Protein AF-A0AB34GEW7-F1 (afdb_monomer)

Nearest PDB structures (foldseek):
  8e0b-assembly1_A  TM=9.156E-01  e=3.972E-14  Homo sapiens
  2fa9-assembly1_A  TM=9.201E-01  e=9.691E-14  Cricetulus griseus
  1f6b-assembly1_B  TM=9.203E-01  e=1.275E-13  Cricetulus griseus
  8dzm-assembly1_A  TM=9.161E-01  e=3.822E-13  Homo sapiens
  2gao-assembly1_A  TM=9.117E-01  e=4.385E-13  Homo sapiens

Radius of gyration: 15.32 Å; Cα contacts (8 Å, |Δi|>4): 107; chains: 1; bounding box: 34×35×39 Å

Secondary structure (DSSP, 8-state):
--------------------TTSSSS-TTTTT--EEEEEE-TTSTTPPPHHHHHHHTT-TTT---SS---TTT-SS--EEEEEEBTTTTBSHHHHHHHHTTS--

Organism: Eschrichtius robustus (NCBI:txid9764)

Solvent-accessible surface area (backbone atoms only — not comparable to full-atom values): 6966 Å² total; per-residue (Å²): 143,83,85,81,80,79,78,76,82,90,76,91,73,92,87,79,86,88,77,74,75,72,63,72,80,69,36,80,89,51,62,70,56,71,44,77,42,71,48,64,47,61,83,40,94,87,45,78,52,69,67,57,52,31,59,78,68,64,40,74,91,56,50,66,59,87,63,97,70,55,75,88,76,44,96,60,52,46,27,40,80,29,60,16,17,76,92,77,74,37,46,53,68,59,44,51,56,50,52,51,78,77,57,132

Sequence (104 aa):
MQETRVRSLVREDSTCRGATKPSLMTDETVANVPILILGNKIDRPEAISEERLREMFGLYGQTTGKGSVSLKELNARPLEVFMCSVLKRQGYGEGFRWMAQYID

InterPro domains:
  IPR006687 Small GTPase superfamily, SAR1-type [PTHR456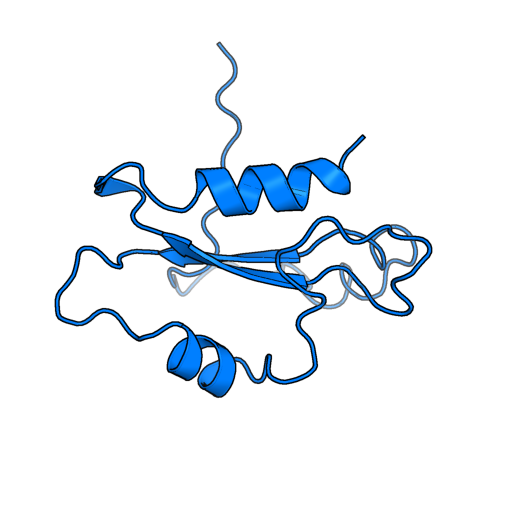84] (23-104)
  IPR006689 Small GTPase superfamily, ARF/SAR type [PF00025] (23-103)
  IPR006689 Small GTPase superfamily, ARF/SAR type [PR00328] (33-54)
  IPR006689 Small GTPase superfamily, ARF/SAR type [PR00328] (77-101)
  IPR027417 P-loop containing nucleoside triphosphate hydrolase [G3DSA:3.40.50.300] (16-104)
  IPR027417 P-loop containing nucleoside triphosphate hydrolase [SSF52540] (23-103)

Foldseek 3Di:
DDDPDPPDPDDDDPDDDDDDPVPQCPDPVCQQQAAEAEQEDPVDPPRDDPVVVCVVVVCVVVAPDLDLDDPVNDPHHHYDYWYAYVPVVPTVVSSVVSNVSVPD

Mean predicted aligned error: 12.54 Å

Structure (mmCIF, N/CA/C/O backbone):
data_AF-A0AB34GEW7-F1
#
_entry.id   AF-A0AB34GEW7-F1
#
loop_
_atom_site.group_PDB
_atom_site.id
_atom_site.type_symbol
_atom_site.label_atom_id
_atom_site.label_alt_id
_atom_site.label_comp_id
_atom_site.label_asym_id
_atom_site.label_entity_id
_atom_site.label_seq_id
_atom_site.pdbx_PDB_ins_code
_atom_site.Cartn_x
_atom_site.Cartn_y
_atom_site.Cartn_z
_atom_site.occupancy
_atom_site.B_iso_or_equiv
_atom_site.auth_seq_id
_atom_site.auth_comp_id
_atom_site.auth_asym_id
_atom_site.auth_atom_id
_atom_site.pdbx_PDB_model_num
ATOM 1 N N . MET A 1 1 ? -19.847 -18.472 -2.823 1.00 37.12 1 MET A N 1
ATOM 2 C CA . MET A 1 1 ? -18.829 -19.454 -2.403 1.00 37.12 1 MET A CA 1
ATOM 3 C C . MET A 1 1 ? -17.632 -19.301 -3.324 1.00 37.12 1 MET A C 1
ATOM 5 O O . MET A 1 1 ? -17.708 -19.793 -4.431 1.00 37.12 1 MET A O 1
ATOM 9 N N . GLN A 1 2 ? -16.619 -18.530 -2.927 1.00 29.58 2 GLN A N 1
ATOM 10 C CA . GLN A 1 2 ? -15.196 -18.800 -3.173 1.00 29.58 2 GLN A CA 1
ATOM 11 C C . GLN A 1 2 ? -14.410 -17.770 -2.354 1.00 29.58 2 GLN A C 1
ATOM 13 O O . GLN A 1 2 ? -14.490 -16.566 -2.580 1.00 29.58 2 GLN A O 1
ATOM 18 N N . GLU A 1 3 ? -13.754 -18.271 -1.317 1.00 34.84 3 GLU A N 1
ATOM 19 C CA . GLU A 1 3 ? -13.039 -17.520 -0.295 1.00 34.84 3 GLU A CA 1
ATOM 20 C C . GLU A 1 3 ? -11.562 -17.485 -0.713 1.00 34.84 3 GLU A C 1
ATOM 22 O O . GLU A 1 3 ? -10.808 -18.433 -0.491 1.00 34.84 3 GLU A O 1
ATOM 27 N N . THR A 1 4 ? -11.151 -16.426 -1.413 1.00 31.61 4 THR A N 1
ATOM 28 C CA . THR A 1 4 ? -9.763 -16.268 -1.865 1.00 31.61 4 THR A CA 1
ATOM 29 C C . THR A 1 4 ? -8.886 -15.937 -0.659 1.00 31.61 4 THR A C 1
ATOM 31 O O . THR A 1 4 ? -8.878 -14.810 -0.166 1.00 31.61 4 THR A O 1
ATOM 34 N N . ARG A 1 5 ? -8.167 -16.951 -0.158 1.00 32.03 5 ARG A N 1
ATOM 35 C CA . ARG A 1 5 ? -7.179 -16.853 0.928 1.00 32.03 5 ARG A CA 1
ATOM 36 C C . ARG A 1 5 ? -6.162 -15.747 0.643 1.00 32.03 5 ARG A C 1
ATOM 38 O O . ARG A 1 5 ? -5.169 -15.961 -0.050 1.00 32.03 5 ARG A O 1
ATOM 45 N N . VAL A 1 6 ? -6.357 -14.599 1.278 1.00 34.94 6 VAL A N 1
ATOM 46 C CA . VAL A 1 6 ? -5.314 -13.594 1.480 1.00 34.94 6 VAL A CA 1
ATOM 47 C C . VAL A 1 6 ? -4.322 -14.196 2.476 1.00 34.94 6 VAL A C 1
ATOM 49 O O . VAL A 1 6 ? -4.537 -14.165 3.686 1.00 34.94 6 VAL A O 1
ATOM 52 N N . ARG A 1 7 ? -3.263 -14.843 1.972 1.00 36.31 7 ARG A N 1
ATOM 53 C CA . ARG A 1 7 ? -2.154 -15.324 2.804 1.00 36.31 7 ARG A CA 1
ATOM 54 C C . ARG A 1 7 ? -1.436 -14.106 3.383 1.00 36.31 7 ARG A C 1
ATOM 56 O O . ARG A 1 7 ? -0.587 -13.501 2.741 1.00 36.31 7 ARG A O 1
ATOM 63 N N . SER A 1 8 ? -1.808 -13.763 4.610 1.00 33.16 8 SER A N 1
ATOM 64 C CA . SER A 1 8 ? -1.070 -12.892 5.515 1.00 33.16 8 SER A CA 1
ATOM 65 C C . SER A 1 8 ? 0.351 -13.427 5.680 1.00 33.16 8 SER A C 1
ATOM 67 O O . SER A 1 8 ? 0.577 -14.401 6.400 1.00 33.16 8 SER A O 1
ATOM 69 N N . LEU A 1 9 ? 1.302 -12.816 4.978 1.00 40.31 9 LEU A N 1
ATOM 70 C CA . LEU A 1 9 ? 2.716 -13.005 5.249 1.00 40.31 9 LEU A CA 1
ATOM 71 C C . LEU A 1 9 ? 3.035 -12.279 6.562 1.00 40.31 9 LEU A C 1
ATOM 73 O O . LEU A 1 9 ? 2.588 -11.154 6.774 1.00 40.31 9 LEU A O 1
ATOM 77 N N . VAL A 1 10 ? 3.826 -12.934 7.408 1.00 39.62 10 VAL A N 1
ATOM 78 C CA . VAL A 1 10 ? 4.295 -12.501 8.735 1.00 39.62 10 VAL A CA 1
ATOM 79 C C . VAL A 1 10 ? 3.357 -12.851 9.899 1.00 39.62 10 VAL A C 1
ATOM 81 O O . VAL A 1 10 ? 2.754 -11.992 10.538 1.00 39.62 10 VAL A O 1
ATOM 84 N N . ARG A 1 11 ? 3.308 -14.147 10.228 1.00 30.25 11 ARG A N 1
ATOM 85 C CA . ARG A 1 11 ? 3.429 -14.634 11.613 1.00 30.25 11 ARG A CA 1
ATOM 86 C C . ARG A 1 11 ? 4.202 -15.955 11.605 1.00 30.25 11 ARG A C 1
ATOM 88 O O . ARG A 1 11 ? 3.914 -16.831 10.797 1.00 30.25 11 ARG A O 1
ATOM 95 N N . GLU A 1 12 ? 5.235 -15.993 12.434 1.00 47.56 12 GLU A N 1
ATOM 96 C CA . GLU A 1 12 ? 6.199 -17.074 12.627 1.00 47.56 12 GLU A CA 1
ATOM 97 C C . GLU A 1 12 ? 5.532 -18.364 13.110 1.00 47.56 12 GLU A C 1
ATOM 99 O O . GLU A 1 12 ? 4.722 -18.320 14.028 1.00 47.56 12 GLU A O 1
ATOM 104 N N . ASP A 1 13 ? 5.932 -19.498 12.534 1.00 31.58 13 ASP A N 1
ATOM 105 C CA . ASP A 1 13 ? 5.978 -20.767 13.254 1.00 31.58 13 ASP A CA 1
ATOM 106 C C . ASP A 1 13 ? 7.160 -21.593 12.732 1.00 31.58 13 ASP A C 1
ATOM 108 O O . ASP A 1 13 ? 7.257 -21.978 11.563 1.00 31.58 13 ASP A O 1
ATOM 112 N N . SER A 1 14 ? 8.106 -21.805 13.636 1.00 44.78 14 SER A N 1
ATOM 113 C CA . SER A 1 14 ? 9.135 -22.833 13.602 1.00 44.78 14 SER A CA 1
ATOM 114 C C . SER A 1 14 ? 8.529 -24.199 13.267 1.00 44.78 14 SER A C 1
ATOM 116 O O . SER A 1 14 ? 7.599 -24.640 13.935 1.00 44.78 14 SER A O 1
ATOM 118 N N . THR A 1 15 ? 9.139 -24.904 12.307 1.00 46.06 15 THR A N 1
ATOM 119 C CA . THR A 1 15 ? 8.799 -26.258 11.808 1.00 46.06 15 THR A CA 1
ATOM 120 C C . THR A 1 15 ? 7.920 -26.270 10.559 1.00 46.06 15 THR A C 1
ATOM 122 O O . THR A 1 15 ? 6.722 -26.481 10.644 1.00 46.06 15 THR A O 1
ATOM 125 N N . CYS A 1 16 ? 8.534 -26.164 9.376 1.00 37.38 16 CYS A N 1
ATOM 126 C CA . CYS A 1 16 ? 8.167 -26.970 8.203 1.00 37.38 16 CYS A CA 1
ATOM 127 C C . CYS A 1 16 ? 9.309 -26.943 7.178 1.00 37.38 16 CYS A C 1
ATOM 129 O O . CYS A 1 16 ? 9.779 -25.892 6.749 1.00 37.38 16 CYS A O 1
ATOM 131 N N . ARG A 1 17 ? 9.776 -28.142 6.827 1.00 44.44 17 ARG A N 1
ATOM 132 C CA . ARG A 1 17 ? 10.847 -28.432 5.873 1.00 44.44 17 ARG A CA 1
ATOM 133 C C . ARG A 1 17 ? 10.500 -27.939 4.464 1.00 44.44 17 ARG A C 1
ATOM 135 O O . ARG A 1 17 ? 9.381 -28.121 4.005 1.00 44.44 17 ARG A O 1
ATOM 142 N N . GLY A 1 18 ? 11.522 -27.471 3.748 1.00 43.22 18 GLY A N 1
ATOM 143 C CA . GLY A 1 18 ? 11.674 -27.783 2.324 1.00 43.22 18 GLY A CA 1
ATOM 144 C C . GLY A 1 18 ? 10.823 -27.012 1.313 1.00 43.22 18 GLY A C 1
ATOM 145 O O . GLY A 1 18 ? 10.415 -27.610 0.326 1.00 43.22 18 GLY A O 1
ATOM 146 N N . ALA A 1 19 ? 10.608 -25.707 1.487 1.00 44.38 19 ALA A N 1
ATOM 147 C CA . ALA A 1 19 ? 10.213 -24.848 0.369 1.00 44.38 19 ALA A CA 1
ATOM 148 C C . ALA A 1 19 ? 11.363 -23.892 0.037 1.00 44.38 19 ALA A C 1
ATOM 150 O O . ALA A 1 19 ? 11.642 -22.927 0.749 1.00 44.38 19 ALA A O 1
ATOM 151 N N . THR A 1 20 ? 12.074 -24.220 -1.034 1.00 41.66 20 THR A N 1
ATOM 152 C CA . THR A 1 20 ? 13.172 -23.466 -1.630 1.00 41.66 20 THR A CA 1
ATOM 153 C C . THR A 1 20 ? 12.721 -22.047 -2.001 1.00 41.66 20 THR A C 1
ATOM 155 O O . THR A 1 20 ? 12.237 -21.775 -3.097 1.00 41.66 20 THR A O 1
ATOM 158 N N . LYS A 1 21 ? 13.003 -21.099 -1.099 1.00 47.09 21 LYS A N 1
ATOM 159 C CA . LYS A 1 21 ? 12.872 -19.652 -1.313 1.00 47.09 21 LYS A CA 1
ATOM 160 C C . LYS A 1 21 ? 13.683 -19.070 -2.501 1.00 47.09 21 LYS A C 1
ATOM 162 O O . LYS A 1 21 ? 13.292 -17.987 -2.929 1.00 47.09 21 LYS A O 1
ATOM 167 N N . PRO A 1 22 ? 14.724 -19.701 -3.107 1.00 47.50 22 PRO A N 1
ATOM 168 C CA . PRO A 1 22 ? 15.396 -19.065 -4.245 1.00 47.50 22 PRO A CA 1
ATOM 169 C C . PRO A 1 22 ? 14.672 -19.226 -5.591 1.00 47.50 22 PRO A C 1
ATOM 171 O O . PRO A 1 22 ? 15.062 -18.550 -6.534 1.00 47.50 22 PRO A O 1
ATOM 174 N N . SER A 1 23 ? 13.631 -20.066 -5.710 1.00 45.88 23 SER A N 1
ATOM 175 C CA . SER A 1 23 ? 13.046 -20.388 -7.028 1.00 45.88 23 SER A CA 1
ATOM 176 C C . SER A 1 23 ? 11.978 -19.405 -7.520 1.00 45.88 23 SER A C 1
ATOM 178 O O . SER A 1 23 ? 11.691 -19.384 -8.705 1.00 45.88 23 SER A O 1
ATOM 180 N N . LEU A 1 24 ? 11.385 -18.588 -6.641 1.00 47.75 24 LEU A N 1
ATOM 181 C CA . LEU A 1 24 ? 10.327 -17.631 -7.021 1.00 47.75 24 LEU A CA 1
ATOM 182 C C . LEU A 1 24 ? 10.859 -16.230 -7.353 1.00 47.75 24 LEU A C 1
ATOM 184 O O . LEU A 1 24 ? 10.121 -15.395 -7.861 1.00 47.75 24 LEU A O 1
ATOM 188 N N . MET A 1 25 ? 12.124 -15.955 -7.023 1.00 49.97 25 MET A N 1
ATOM 189 C CA . MET A 1 25 ? 12.792 -14.691 -7.359 1.00 49.97 25 MET A CA 1
ATOM 190 C C . MET A 1 25 ? 13.698 -14.800 -8.591 1.00 49.97 25 MET A C 1
ATOM 192 O O . MET A 1 25 ? 14.174 -13.780 -9.072 1.00 49.97 25 MET A O 1
ATOM 196 N N . THR A 1 26 ? 13.934 -16.015 -9.089 1.00 48.22 26 THR A N 1
ATOM 197 C CA . THR A 1 26 ? 14.736 -16.305 -10.293 1.00 48.22 26 THR A CA 1
ATOM 198 C C . THR A 1 26 ? 13.885 -16.619 -11.518 1.00 48.22 26 THR A C 1
ATOM 200 O O . THR A 1 26 ? 14.424 -16.807 -12.603 1.00 48.22 26 THR A O 1
ATOM 203 N N . ASP A 1 27 ? 12.567 -16.677 -11.358 1.00 44.34 27 ASP A N 1
ATOM 204 C CA . ASP A 1 27 ? 11.654 -17.022 -12.435 1.00 44.34 27 ASP A CA 1
ATOM 205 C C . ASP A 1 27 ? 11.274 -15.740 -13.199 1.00 44.34 27 ASP A C 1
ATOM 207 O O . ASP A 1 27 ? 10.601 -14.843 -12.681 1.00 44.34 27 ASP A O 1
ATOM 211 N N . GLU A 1 28 ? 11.785 -15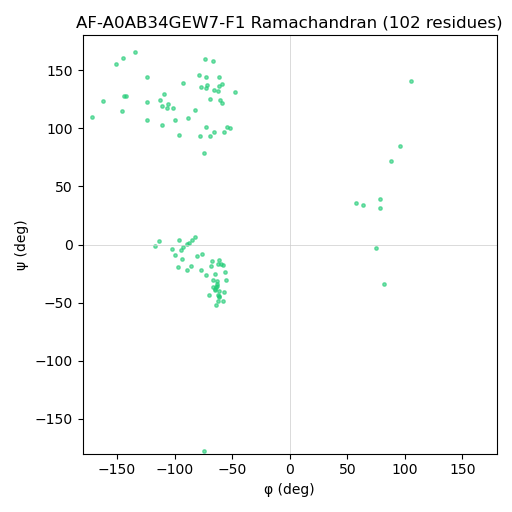.622 -14.426 1.00 49.69 28 GLU A N 1
ATOM 212 C CA . GLU A 1 28 ? 11.673 -14.445 -15.303 1.00 49.69 28 GLU A CA 1
ATOM 213 C C . GLU A 1 28 ? 10.209 -14.085 -15.623 1.00 49.69 28 GLU A C 1
ATOM 215 O O . GLU A 1 28 ? 9.899 -12.954 -15.995 1.00 49.69 28 GLU A O 1
ATOM 220 N N . THR A 1 29 ? 9.286 -15.024 -15.397 1.00 50.50 29 THR A N 1
ATOM 221 C CA . THR A 1 29 ? 7.840 -14.849 -15.581 1.00 50.50 29 THR A CA 1
ATOM 222 C C . THR A 1 29 ? 7.159 -14.057 -14.457 1.00 50.50 29 THR A C 1
ATOM 224 O O . THR A 1 29 ? 6.107 -13.460 -14.683 1.00 50.50 29 THR A O 1
ATOM 227 N N . VAL A 1 30 ? 7.754 -13.991 -13.258 1.00 52.09 30 VAL A N 1
ATOM 228 C CA . VAL A 1 30 ? 7.193 -13.294 -12.078 1.00 52.09 30 VAL A CA 1
ATOM 229 C C . VAL A 1 30 ? 8.000 -12.071 -11.638 1.00 52.09 30 VAL A C 1
ATOM 231 O O . VAL A 1 30 ? 7.638 -11.404 -10.662 1.00 52.09 30 VAL A O 1
ATOM 234 N N . ALA A 1 31 ? 9.057 -11.725 -12.377 1.00 54.62 31 ALA A N 1
ATOM 235 C CA . ALA A 1 31 ? 9.879 -10.540 -12.129 1.00 54.62 31 ALA A CA 1
ATOM 236 C C . ALA A 1 31 ? 9.053 -9.235 -12.098 1.00 54.62 31 ALA A C 1
ATOM 238 O O . ALA A 1 31 ? 9.351 -8.336 -11.311 1.00 54.62 31 ALA A O 1
ATOM 239 N N . ASN A 1 32 ? 7.955 -9.179 -12.863 1.00 63.47 32 ASN A N 1
ATOM 240 C CA . ASN A 1 32 ? 7.081 -8.007 -12.983 1.00 63.47 32 ASN A CA 1
ATOM 241 C C . ASN A 1 32 ? 5.847 -8.027 -12.060 1.00 63.47 32 ASN A C 1
ATOM 243 O O . ASN A 1 32 ? 5.009 -7.134 -12.147 1.00 63.47 32 ASN A O 1
ATOM 247 N N . VAL A 1 33 ? 5.697 -9.023 -11.178 1.00 79.19 33 VAL A N 1
ATOM 248 C CA . VAL A 1 33 ? 4.487 -9.146 -10.343 1.00 79.19 33 VAL A CA 1
ATOM 249 C C . VAL A 1 33 ? 4.436 -8.018 -9.306 1.00 79.19 33 VAL A C 1
ATOM 251 O O . VAL A 1 33 ? 5.367 -7.916 -8.511 1.00 79.19 33 VAL A O 1
ATOM 254 N N . PRO A 1 34 ? 3.369 -7.212 -9.207 1.00 84.75 34 PRO A N 1
ATOM 255 C CA . PRO A 1 34 ? 3.282 -6.135 -8.217 1.00 84.75 34 PRO A CA 1
ATOM 256 C C . PRO A 1 34 ? 3.407 -6.666 -6.775 1.00 84.75 34 PRO A C 1
ATOM 258 O O . PRO A 1 34 ? 2.822 -7.691 -6.421 1.00 84.75 34 PRO A O 1
ATOM 261 N N . ILE A 1 35 ? 4.163 -5.968 -5.923 1.00 86.38 35 ILE A N 1
ATOM 262 C CA . ILE A 1 35 ? 4.276 -6.250 -4.485 1.00 86.38 35 ILE A CA 1
ATOM 263 C C . ILE A 1 35 ? 3.510 -5.182 -3.708 1.00 86.38 35 ILE A C 1
ATOM 265 O O . ILE A 1 35 ? 3.869 -4.009 -3.704 1.00 86.38 35 ILE A O 1
ATOM 269 N N . LEU A 1 36 ? 2.487 -5.615 -2.979 1.00 88.62 36 LEU A N 1
ATOM 270 C CA . LEU A 1 36 ? 1.772 -4.786 -2.015 1.00 88.62 36 LEU A CA 1
ATOM 271 C C . LEU A 1 36 ? 2.171 -5.200 -0.599 1.00 88.62 36 LEU A C 1
ATOM 273 O O . LEU A 1 36 ? 1.952 -6.344 -0.197 1.00 88.62 36 LEU A O 1
ATOM 277 N N . ILE A 1 37 ? 2.712 -4.262 0.174 1.00 89.56 37 ILE A N 1
ATOM 278 C CA . ILE A 1 37 ? 3.046 -4.462 1.585 1.00 89.56 37 ILE A CA 1
ATOM 279 C C . ILE A 1 37 ? 1.960 -3.808 2.435 1.00 89.56 37 ILE A C 1
ATOM 281 O O . ILE A 1 37 ? 1.766 -2.596 2.391 1.00 89.56 37 ILE A O 1
ATOM 285 N N . LEU A 1 38 ? 1.259 -4.615 3.231 1.00 89.50 38 LEU A N 1
ATOM 286 C CA . LEU A 1 38 ? 0.224 -4.138 4.144 1.00 89.50 38 LEU A CA 1
ATOM 287 C C . LEU A 1 38 ? 0.763 -4.036 5.574 1.00 89.50 38 LEU A C 1
ATOM 289 O O . LEU A 1 38 ? 0.935 -5.045 6.261 1.00 89.50 38 LEU A O 1
ATOM 293 N N . GLY A 1 39 ? 0.984 -2.808 6.040 1.00 89.44 39 GLY A N 1
ATOM 294 C CA . GLY A 1 39 ? 1.303 -2.505 7.433 1.00 89.44 39 GLY A CA 1
ATOM 295 C C . GLY A 1 39 ? 0.057 -2.627 8.305 1.00 89.44 39 GLY A C 1
ATOM 296 O O . GLY A 1 39 ? -0.606 -1.636 8.602 1.00 89.44 39 GLY A O 1
ATOM 297 N N . ASN A 1 40 ? -0.313 -3.860 8.649 1.00 87.25 40 ASN A N 1
ATOM 298 C CA . ASN A 1 40 ? -1.535 -4.148 9.394 1.00 87.25 40 ASN A CA 1
ATOM 299 C C . ASN A 1 40 ? -1.430 -3.751 10.881 1.00 87.25 40 ASN A C 1
ATOM 301 O O . ASN A 1 40 ? 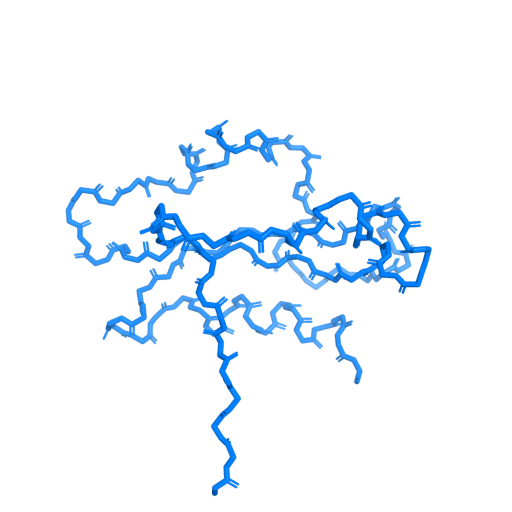-0.342 -3.740 11.451 1.00 87.25 40 ASN A O 1
ATOM 305 N N . LYS A 1 41 ? -2.590 -3.588 11.531 1.00 85.25 41 LYS A N 1
ATOM 306 C CA . LYS A 1 41 ? -2.783 -3.325 12.970 1.00 85.25 41 LYS A CA 1
ATOM 307 C C . LYS A 1 41 ? -2.529 -1.883 13.418 1.00 85.25 41 LYS A C 1
ATOM 309 O O . LYS A 1 41 ? -2.169 -1.671 14.571 1.00 85.25 41 LYS A O 1
ATOM 314 N N . ILE A 1 42 ? -2.784 -0.894 12.558 1.00 86.94 42 ILE A N 1
ATOM 315 C CA . ILE A 1 42 ? -2.736 0.531 12.956 1.00 86.94 42 ILE A CA 1
ATOM 316 C C . ILE A 1 42 ? -3.745 0.915 14.047 1.00 86.94 42 ILE A C 1
ATOM 318 O O . ILE A 1 42 ? -3.660 1.992 14.618 1.00 86.94 42 ILE A O 1
ATOM 322 N N . ASP A 1 43 ? -4.721 0.050 14.328 1.00 81.25 43 ASP A N 1
ATOM 323 C CA . ASP A 1 43 ? -5.663 0.219 15.436 1.00 81.25 43 ASP A CA 1
ATOM 324 C C . ASP A 1 43 ? -5.007 0.095 16.816 1.00 81.25 43 ASP A C 1
ATOM 326 O O . ASP A 1 43 ? -5.626 0.451 17.818 1.00 81.25 43 ASP A O 1
ATOM 330 N N . ARG A 1 44 ? -3.775 -0.416 16.879 1.00 84.56 44 ARG A N 1
ATOM 331 C CA . ARG A 1 44 ? -3.057 -0.609 18.130 1.00 84.56 44 ARG A CA 1
ATOM 332 C C . ARG A 1 44 ? -2.180 0.594 18.473 1.00 84.56 44 ARG A C 1
ATOM 334 O O . ARG A 1 44 ? -1.498 1.104 17.588 1.00 84.56 44 ARG A O 1
ATOM 341 N N . PRO A 1 45 ? -2.126 1.012 19.748 1.00 81.50 45 PRO A N 1
ATOM 342 C CA . PRO A 1 45 ? -1.267 2.117 20.165 1.00 81.50 45 PRO A CA 1
ATOM 343 C C . PRO A 1 45 ? 0.226 1.801 19.991 1.00 81.50 45 PRO A C 1
ATOM 345 O O . PRO A 1 45 ? 1.015 2.716 19.792 1.00 81.50 45 PRO A O 1
ATOM 348 N N . GLU A 1 46 ? 0.621 0.523 20.012 1.00 86.94 46 GLU A N 1
ATOM 349 C CA . GLU A 1 46 ? 1.992 0.083 19.725 1.00 86.94 46 GLU A CA 1
ATOM 350 C C . GLU A 1 46 ? 2.324 -0.042 18.224 1.00 86.94 46 GLU A C 1
ATOM 352 O O . GLU A 1 46 ? 3.379 -0.572 17.865 1.00 86.94 46 GLU A O 1
ATOM 357 N N . ALA A 1 47 ? 1.424 0.377 17.328 1.00 84.12 47 ALA A N 1
ATOM 358 C CA . ALA A 1 47 ? 1.649 0.270 15.894 1.00 84.12 47 ALA A CA 1
ATOM 359 C C . ALA A 1 47 ? 2.810 1.162 15.438 1.00 84.12 47 ALA A C 1
ATOM 361 O O . ALA A 1 47 ? 2.887 2.347 15.762 1.00 84.12 47 ALA A O 1
ATOM 362 N N . ILE A 1 48 ? 3.701 0.587 14.631 1.00 87.62 48 ILE A N 1
ATOM 363 C CA . ILE A 1 48 ? 4.791 1.333 14.005 1.00 87.62 48 ILE A CA 1
ATOM 364 C C . ILE A 1 48 ? 4.253 2.237 12.895 1.00 87.62 48 ILE A C 1
ATOM 366 O O . ILE A 1 48 ? 3.326 1.871 12.168 1.00 87.62 48 ILE A O 1
ATOM 370 N N . SER A 1 49 ? 4.855 3.417 12.753 1.00 87.75 49 SER A N 1
ATOM 371 C CA . SER A 1 49 ? 4.551 4.320 11.648 1.00 87.75 49 SER A CA 1
ATOM 372 C C . SER A 1 49 ? 4.990 3.715 10.314 1.00 87.75 49 SER A C 1
ATOM 374 O O . SER A 1 49 ? 5.882 2.865 10.246 1.00 87.75 49 SER A O 1
ATOM 376 N N . GLU A 1 50 ? 4.379 4.187 9.229 1.00 86.50 50 GLU A N 1
ATOM 377 C CA . GLU A 1 50 ? 4.763 3.780 7.876 1.00 86.50 50 GLU A CA 1
ATOM 378 C C . GLU A 1 50 ? 6.240 4.066 7.591 1.00 86.50 50 GLU A C 1
ATOM 380 O O . GLU A 1 50 ? 6.934 3.247 6.995 1.00 86.50 50 GLU A O 1
ATOM 385 N N . GLU A 1 51 ? 6.721 5.219 8.050 1.00 87.06 51 GLU A N 1
ATOM 386 C CA . GLU A 1 51 ? 8.109 5.641 7.910 1.00 87.06 51 GLU A CA 1
ATOM 387 C C . GLU A 1 51 ? 9.066 4.629 8.548 1.00 87.06 51 GLU A C 1
ATOM 389 O O . GLU A 1 51 ? 9.986 4.132 7.899 1.00 87.06 51 GLU A O 1
ATOM 394 N N . ARG A 1 52 ? 8.777 4.219 9.789 1.00 86.00 52 ARG A N 1
ATOM 395 C CA . ARG A 1 52 ? 9.596 3.237 10.498 1.00 86.00 52 ARG A CA 1
ATOM 396 C C . ARG A 1 52 ? 9.533 1.858 9.847 1.00 86.00 52 ARG A C 1
ATOM 398 O O . ARG A 1 52 ? 10.542 1.161 9.794 1.00 86.00 52 ARG A O 1
ATOM 405 N N . LEU A 1 53 ? 8.370 1.466 9.324 1.00 85.88 53 LEU A N 1
ATOM 406 C CA . LEU A 1 53 ? 8.220 0.231 8.555 1.00 85.88 53 LEU A CA 1
ATOM 407 C C . LEU A 1 53 ? 9.092 0.270 7.287 1.00 85.88 53 LEU A C 1
ATOM 409 O O . LEU A 1 53 ? 9.810 -0.688 7.011 1.00 85.88 53 LEU A O 1
ATOM 413 N N . ARG A 1 54 ? 9.092 1.384 6.546 1.00 85.94 54 ARG A N 1
ATOM 414 C CA . ARG A 1 54 ? 9.957 1.572 5.368 1.00 85.94 54 ARG A CA 1
ATOM 415 C C . ARG A 1 54 ? 11.439 1.505 5.738 1.00 85.94 54 ARG A C 1
ATOM 417 O O . ARG A 1 54 ? 12.205 0.891 5.002 1.00 85.94 54 ARG A O 1
ATOM 424 N N . GLU A 1 55 ? 11.828 2.080 6.875 1.00 86.56 55 GLU A N 1
ATOM 425 C CA . GLU A 1 55 ? 13.202 2.041 7.388 1.00 86.56 55 GLU A CA 1
ATOM 426 C C . GLU A 1 55 ? 13.644 0.612 7.721 1.00 86.56 55 GLU A C 1
ATOM 428 O O . GLU A 1 55 ? 14.658 0.140 7.214 1.00 86.56 55 GLU A O 1
ATOM 433 N N . MET A 1 56 ? 12.846 -0.109 8.514 1.00 84.06 56 MET A N 1
ATOM 434 C CA . MET A 1 56 ? 13.162 -1.468 8.965 1.00 84.06 56 MET A CA 1
ATOM 435 C C . MET A 1 56 ? 13.262 -2.473 7.815 1.00 84.06 56 MET A C 1
ATOM 437 O O . MET A 1 56 ? 14.057 -3.4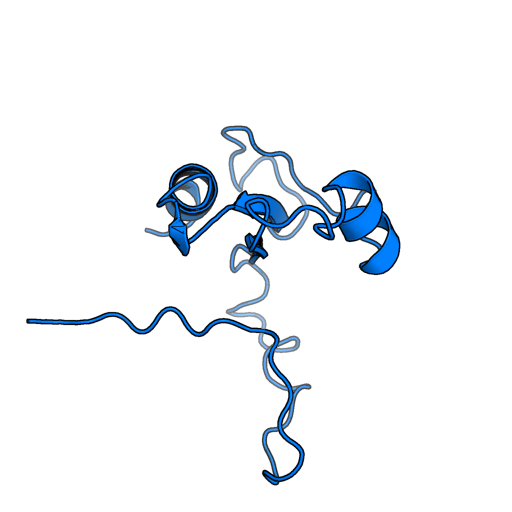08 7.885 1.00 84.06 56 MET A O 1
ATOM 441 N N . PHE A 1 57 ? 12.456 -2.292 6.767 1.00 82.06 57 PHE A N 1
ATOM 442 C CA . PHE A 1 57 ? 12.472 -3.144 5.579 1.00 82.06 57 PHE A CA 1
ATOM 443 C C . PHE A 1 57 ? 13.391 -2.622 4.461 1.00 82.06 57 PHE A C 1
ATOM 445 O O . PHE A 1 57 ? 13.509 -3.283 3.431 1.00 82.06 57 PHE A O 1
ATOM 452 N N . GLY A 1 58 ? 14.039 -1.463 4.634 1.00 86.25 58 GLY A N 1
ATOM 453 C CA . GLY A 1 58 ? 14.927 -0.879 3.622 1.00 86.25 58 GLY A CA 1
ATOM 454 C C . GLY A 1 58 ? 14.213 -0.491 2.321 1.00 86.25 58 GLY A C 1
ATOM 455 O O . GLY A 1 58 ? 14.779 -0.617 1.241 1.00 86.25 58 GLY A O 1
ATOM 456 N N . LEU A 1 59 ? 12.957 -0.041 2.409 1.00 83.38 59 LEU A N 1
ATOM 457 C CA . LEU A 1 59 ? 12.098 0.261 1.252 1.00 83.38 59 LEU A CA 1
ATOM 458 C C . LEU A 1 59 ? 12.223 1.710 0.753 1.00 83.38 59 LEU A C 1
ATOM 460 O O . LEU A 1 59 ? 11.541 2.113 -0.196 1.00 83.38 59 LEU A O 1
ATOM 464 N N . TYR A 1 60 ? 13.074 2.515 1.389 1.00 82.81 60 TYR A N 1
ATOM 465 C CA . TYR A 1 60 ? 13.378 3.865 0.926 1.00 82.81 60 TYR A CA 1
ATOM 466 C C . TYR A 1 60 ? 13.999 3.826 -0.473 1.00 82.81 60 TYR A C 1
ATOM 468 O O . TYR A 1 60 ? 14.984 3.134 -0.708 1.00 82.81 60 TYR A O 1
ATOM 47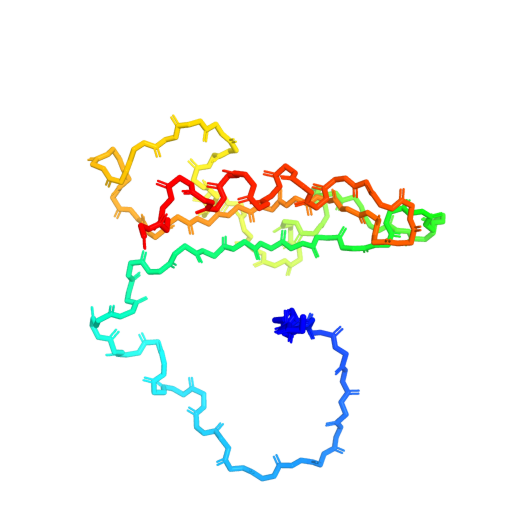6 N N . GLY A 1 61 ? 13.392 4.553 -1.415 1.00 81.75 61 GLY A N 1
ATOM 477 C CA . GLY A 1 61 ? 13.823 4.582 -2.818 1.00 81.75 61 GLY A CA 1
ATOM 478 C C . GLY A 1 61 ? 13.467 3.336 -3.641 1.00 81.75 61 GLY A C 1
ATOM 479 O O . GLY A 1 61 ? 13.726 3.329 -4.837 1.00 81.75 61 GLY A O 1
ATOM 480 N N . GLN A 1 62 ? 12.860 2.310 -3.032 1.00 81.94 62 GLN A N 1
ATOM 481 C CA . GLN A 1 62 ? 12.356 1.111 -3.726 1.00 81.94 62 GLN A CA 1
ATOM 482 C C . GLN A 1 62 ? 10.856 1.198 -4.040 1.00 81.94 62 GLN A C 1
ATOM 484 O O . GLN A 1 62 ? 10.347 0.458 -4.875 1.00 81.94 62 GLN A O 1
ATOM 489 N N . THR A 1 63 ? 10.140 2.079 -3.337 1.00 87.19 63 THR A N 1
ATOM 490 C CA . THR A 1 63 ? 8.707 2.305 -3.546 1.00 87.19 63 THR A CA 1
ATOM 491 C C . THR A 1 63 ? 8.467 3.053 -4.851 1.00 87.19 63 THR A C 1
ATOM 493 O O . THR A 1 63 ? 9.158 4.024 -5.156 1.00 87.19 63 THR A O 1
ATOM 496 N N . THR A 1 64 ? 7.491 2.595 -5.630 1.00 84.62 64 THR A N 1
ATOM 497 C CA . THR A 1 64 ? 7.224 3.113 -6.980 1.00 84.62 64 THR A CA 1
ATOM 498 C C . THR A 1 64 ? 6.152 4.201 -7.000 1.00 84.62 64 THR A C 1
ATOM 500 O O . THR A 1 64 ? 5.907 4.806 -8.040 1.00 84.62 64 THR A O 1
ATOM 503 N N . GLY A 1 65 ? 5.532 4.474 -5.849 1.00 87.56 65 GLY A N 1
ATOM 504 C CA . GLY A 1 65 ? 4.515 5.497 -5.663 1.00 87.56 65 GLY A CA 1
ATOM 505 C C . GLY A 1 65 ? 3.109 4.908 -5.533 1.00 87.56 65 GLY A C 1
ATOM 506 O O . GLY A 1 65 ? 2.715 3.997 -6.260 1.00 87.56 65 GLY A O 1
ATOM 507 N N . LYS A 1 66 ? 2.312 5.492 -4.627 1.00 85.50 66 LYS A N 1
ATOM 508 C CA . LYS A 1 66 ? 0.905 5.121 -4.354 1.00 85.50 66 LYS A CA 1
ATOM 509 C C . LYS A 1 66 ? -0.096 5.606 -5.409 1.00 85.50 66 LYS A C 1
ATOM 511 O O . LYS A 1 66 ? -1.281 5.295 -5.313 1.00 85.50 66 LYS A O 1
ATOM 516 N N . GLY A 1 67 ? 0.354 6.428 -6.356 1.00 85.50 67 GLY A N 1
ATOM 517 C CA . GLY A 1 67 ? -0.484 6.988 -7.412 1.00 85.50 67 GLY A CA 1
ATOM 518 C C . GLY A 1 67 ? -0.847 5.967 -8.490 1.00 85.50 67 GLY A C 1
ATOM 519 O O . GLY A 1 67 ? -0.474 4.800 -8.418 1.00 85.50 67 GLY A O 1
ATOM 520 N N . SER A 1 68 ? -1.565 6.437 -9.510 1.00 79.44 68 SER A N 1
ATOM 521 C CA . SER A 1 68 ? -1.757 5.683 -10.748 1.00 79.44 68 SER A CA 1
ATOM 522 C C . SER A 1 68 ? -0.491 5.800 -11.586 1.00 7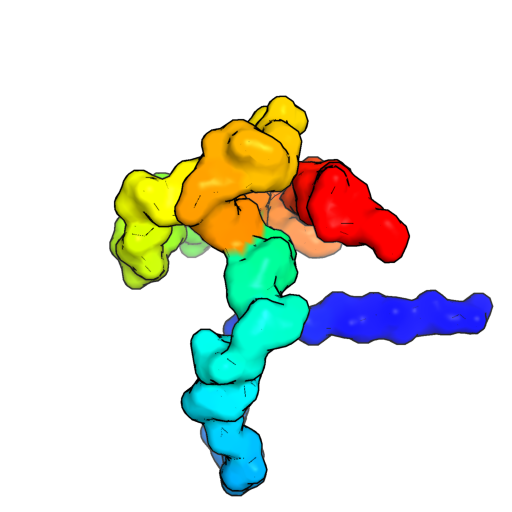9.44 68 SER A C 1
ATOM 524 O O . SER A 1 68 ? -0.337 6.782 -12.310 1.00 79.44 68 SER A O 1
ATOM 526 N N . VAL A 1 69 ? 0.418 4.837 -11.453 1.00 81.56 69 VAL A N 1
ATOM 527 C CA . VAL A 1 69 ? 1.663 4.804 -12.228 1.00 81.56 69 VAL A CA 1
ATOM 528 C C . VAL A 1 69 ? 1.574 3.674 -13.237 1.00 81.56 69 VAL A C 1
ATOM 530 O O . VAL A 1 69 ? 1.206 2.552 -12.900 1.00 81.56 69 VAL A O 1
ATOM 533 N N . SER A 1 70 ? 1.854 3.965 -14.503 1.00 79.25 70 SER A N 1
ATOM 534 C CA . SER A 1 70 ? 1.764 2.937 -15.534 1.00 79.25 70 SER A CA 1
ATOM 535 C C . SER A 1 70 ? 2.997 2.027 -15.504 1.00 79.25 70 SER A C 1
ATOM 537 O O . SER A 1 70 ? 4.116 2.485 -15.274 1.00 79.25 70 SER A O 1
ATOM 539 N N . LEU A 1 71 ? 2.827 0.734 -15.814 1.00 74.12 71 LEU A N 1
ATOM 540 C CA . LEU A 1 71 ? 3.961 -0.201 -15.955 1.00 74.12 71 LEU A CA 1
ATOM 541 C C . LEU A 1 71 ? 4.990 0.262 -16.995 1.00 74.12 71 LEU A C 1
ATOM 543 O O . LEU A 1 71 ? 6.145 -0.129 -16.922 1.00 74.12 71 LEU A O 1
ATOM 547 N N . LYS A 1 72 ? 4.578 1.095 -17.959 1.00 77.06 72 LYS A N 1
ATOM 548 C CA . LYS A 1 72 ? 5.463 1.659 -18.986 1.00 77.06 72 LYS A CA 1
ATOM 549 C C . LYS A 1 72 ? 6.401 2.738 -18.442 1.00 77.06 72 LYS A C 1
ATOM 551 O O . LYS A 1 72 ? 7.455 2.960 -19.024 1.00 77.06 72 LYS A O 1
ATOM 556 N N . GLU A 1 73 ? 6.012 3.415 -17.366 1.00 76.62 73 GLU A N 1
ATOM 557 C CA . GLU A 1 73 ? 6.819 4.449 -16.705 1.00 76.62 73 GLU A CA 1
ATOM 558 C C . GLU A 1 73 ? 7.735 3.853 -15.627 1.00 76.62 73 GLU A C 1
ATOM 560 O O . GLU A 1 73 ? 8.754 4.449 -15.273 1.00 76.62 73 GLU A O 1
ATOM 565 N N . LEU A 1 74 ? 7.402 2.663 -15.119 1.00 75.44 74 LEU A N 1
ATOM 566 C CA . LEU A 1 74 ? 8.213 1.936 -14.150 1.00 75.44 74 LEU A CA 1
ATOM 567 C C . LEU A 1 74 ? 9.332 1.148 -14.841 1.00 75.44 74 LEU A C 1
ATOM 569 O O . LEU A 1 74 ? 9.092 0.161 -15.527 1.00 75.44 74 LEU A O 1
ATOM 573 N N . ASN A 1 75 ? 10.581 1.514 -14.552 1.00 71.62 75 ASN A N 1
ATOM 574 C CA . ASN A 1 75 ? 11.759 0.698 -14.887 1.00 71.62 75 ASN A CA 1
ATOM 575 C C . ASN A 1 75 ? 12.062 -0.378 -13.824 1.00 71.62 75 ASN A C 1
ATOM 577 O O . ASN A 1 75 ? 13.079 -1.065 -13.901 1.00 71.62 75 ASN A O 1
ATOM 581 N N . ALA A 1 76 ? 11.213 -0.491 -12.802 1.00 78.00 76 ALA A N 1
ATOM 582 C CA . ALA A 1 76 ? 11.364 -1.401 -11.676 1.00 78.00 76 ALA A CA 1
ATOM 583 C C . ALA A 1 76 ? 10.037 -2.111 -11.385 1.00 78.00 76 ALA A C 1
ATOM 585 O O . ALA A 1 76 ? 8.977 -1.704 -11.853 1.00 78.00 76 ALA A O 1
ATOM 586 N N . ARG A 1 77 ? 10.090 -3.174 -10.585 1.00 81.88 77 ARG A N 1
ATOM 587 C CA . ARG A 1 77 ? 8.905 -3.905 -10.131 1.00 81.88 77 ARG A CA 1
ATOM 588 C C . ARG A 1 77 ? 7.996 -2.989 -9.287 1.00 81.88 77 ARG A C 1
ATOM 590 O O . ARG A 1 77 ? 8.517 -2.380 -8.354 1.00 81.88 77 ARG A O 1
ATOM 597 N N . PRO A 1 78 ? 6.668 -2.928 -9.532 1.00 86.75 78 PRO A N 1
ATOM 598 C CA . PRO A 1 78 ? 5.760 -2.136 -8.705 1.00 86.75 78 PRO A CA 1
ATOM 599 C C . PRO A 1 78 ? 5.819 -2.604 -7.255 1.00 86.75 78 PRO A C 1
ATOM 601 O O . PRO A 1 78 ? 5.565 -3.779 -6.971 1.00 86.75 78 PRO A O 1
ATOM 604 N N . LEU A 1 79 ? 6.153 -1.701 -6.338 1.00 87.94 79 LEU A N 1
ATOM 605 C CA . LEU A 1 79 ? 6.248 -1.999 -4.915 1.00 87.94 79 LEU A CA 1
ATOM 606 C C . LEU A 1 79 ? 5.728 -0.821 -4.112 1.00 87.94 79 LEU A C 1
ATOM 608 O O . LEU A 1 79 ? 6.204 0.298 -4.282 1.00 87.94 79 LEU A O 1
ATOM 612 N N . GLU A 1 80 ? 4.793 -1.076 -3.198 1.00 90.62 80 GLU A N 1
ATOM 613 C CA . GLU A 1 80 ? 4.263 -0.011 -2.353 1.00 90.62 80 GLU A CA 1
ATOM 614 C C . GLU A 1 80 ? 3.788 -0.497 -0.982 1.00 90.62 80 GLU A C 1
ATOM 616 O O . GLU A 1 80 ? 3.446 -1.668 -0.785 1.00 90.62 80 GLU A O 1
ATOM 621 N N . VAL A 1 81 ? 3.783 0.428 -0.017 1.00 90.81 81 VAL A N 1
ATOM 622 C CA . VAL A 1 81 ? 3.426 0.177 1.382 1.00 90.81 81 VAL A CA 1
ATOM 623 C C . VAL A 1 81 ? 2.132 0.904 1.731 1.00 90.81 81 V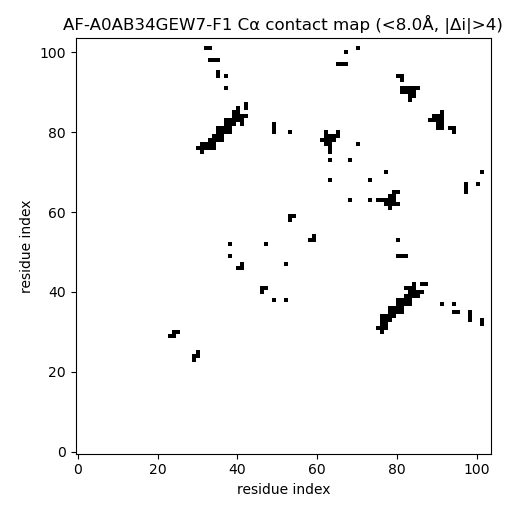AL A C 1
ATOM 625 O O . VAL A 1 81 ? 2.041 2.125 1.618 1.00 90.81 81 VAL A O 1
ATOM 628 N N . PHE A 1 82 ? 1.139 0.167 2.220 1.00 91.31 82 PHE A N 1
ATOM 629 C CA . PHE A 1 82 ? -0.121 0.720 2.705 1.00 91.31 82 PHE A CA 1
ATOM 630 C C . PHE A 1 82 ? -0.359 0.283 4.142 1.00 91.31 82 PHE A C 1
ATOM 632 O O . PHE A 1 82 ? -0.412 -0.906 4.452 1.00 91.31 82 PHE A O 1
ATOM 639 N N . MET A 1 83 ? -0.524 1.253 5.032 1.00 91.12 83 MET A N 1
ATOM 640 C CA . MET A 1 83 ? -0.904 0.973 6.408 1.00 91.12 83 MET A CA 1
ATOM 641 C C . MET A 1 83 ? -2.399 0.663 6.471 1.00 91.12 83 MET A C 1
ATOM 643 O O . MET A 1 83 ? -3.216 1.346 5.854 1.00 91.12 83 MET A O 1
ATOM 647 N N . CYS A 1 84 ? -2.779 -0.379 7.203 1.00 91.12 84 CYS A N 1
ATOM 648 C CA . CYS A 1 84 ? -4.169 -0.803 7.279 1.00 91.12 84 CYS A CA 1
ATOM 649 C C . CYS A 1 84 ? -4.545 -1.339 8.660 1.00 91.12 84 CYS A C 1
ATOM 651 O O . CYS A 1 84 ? -3.710 -1.780 9.447 1.00 91.12 84 CYS A O 1
ATOM 653 N N . SER A 1 85 ? -5.844 -1.371 8.938 1.00 88.25 85 SER A N 1
ATOM 654 C CA . SER A 1 85 ? -6.406 -2.169 10.023 1.00 88.25 85 SER A CA 1
ATOM 655 C C . SER A 1 85 ? -7.466 -3.083 9.437 1.00 88.25 85 SER A C 1
ATOM 657 O O . SER A 1 85 ? -8.560 -2.650 9.071 1.00 88.25 85 SER A O 1
ATOM 659 N N . VAL A 1 86 ? -7.147 -4.374 9.357 1.00 86.75 86 VAL A N 1
ATOM 660 C CA . VAL A 1 86 ? -8.119 -5.389 8.927 1.00 86.75 86 VAL A CA 1
ATOM 661 C C . VAL A 1 86 ? -9.288 -5.464 9.914 1.00 86.75 86 VAL A C 1
ATOM 663 O O . VAL A 1 86 ? -10.434 -5.609 9.493 1.00 86.75 86 VAL A O 1
ATOM 666 N N . LEU A 1 87 ? -9.018 -5.276 11.211 1.00 86.50 87 LEU A N 1
ATOM 667 C CA . LEU A 1 87 ? -10.040 -5.270 12.259 1.00 86.50 87 LEU A CA 1
ATOM 668 C C . LEU A 1 87 ? -11.054 -4.136 12.058 1.00 86.50 87 LEU A C 1
ATOM 670 O O . LEU A 1 87 ? -12.258 -4.356 12.170 1.00 86.50 87 LEU A O 1
ATOM 674 N N . LYS A 1 88 ? -10.573 -2.932 11.723 1.00 86.94 88 LYS A N 1
ATOM 675 C CA . LYS A 1 88 ? -11.414 -1.753 11.455 1.00 86.94 88 LYS A CA 1
ATOM 676 C C . LYS A 1 88 ? -11.881 -1.645 10.005 1.00 86.94 88 LYS A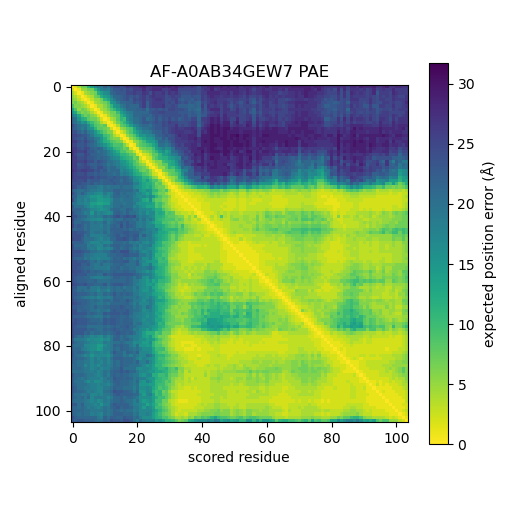 C 1
ATOM 678 O O . LYS A 1 88 ? -12.587 -0.702 9.671 1.00 86.94 88 LYS A O 1
ATOM 683 N N . ARG A 1 89 ? -11.518 -2.605 9.151 1.00 88.19 89 ARG A N 1
ATOM 684 C CA . ARG A 1 89 ? -11.850 -2.607 7.721 1.00 88.19 89 ARG A CA 1
ATOM 685 C C . ARG A 1 89 ? -11.362 -1.368 6.960 1.00 88.19 89 ARG A C 1
ATOM 687 O O . ARG A 1 89 ? -12.029 -0.888 6.051 1.00 88.19 89 ARG A O 1
ATOM 694 N N . GLN A 1 90 ? -10.190 -0.858 7.336 1.00 88.94 90 GLN A N 1
ATOM 695 C CA . GLN A 1 90 ? -9.660 0.420 6.858 1.00 88.94 90 GLN A CA 1
ATOM 696 C C . GLN A 1 90 ? -8.268 0.262 6.231 1.00 88.94 90 GLN A C 1
ATOM 698 O O . GLN A 1 90 ? -7.454 -0.538 6.696 1.00 88.94 90 GLN A O 1
ATOM 703 N N . GLY A 1 91 ? -7.985 1.030 5.175 1.00 87.38 91 GLY A N 1
ATOM 704 C CA . GLY A 1 91 ? -6.661 1.167 4.548 1.00 87.38 91 GLY A CA 1
ATOM 705 C C . GLY A 1 91 ? -6.277 0.062 3.556 1.00 87.38 91 GLY A C 1
ATOM 706 O O . GLY A 1 91 ? -5.674 0.347 2.527 1.00 87.38 91 GLY A O 1
ATOM 707 N N . TYR A 1 92 ? -6.690 -1.195 3.767 1.00 87.06 92 TYR A N 1
ATOM 708 C CA . TYR A 1 92 ? -6.330 -2.272 2.826 1.00 87.06 92 TYR A CA 1
ATOM 709 C C . TYR A 1 92 ? -6.990 -2.101 1.452 1.00 87.06 92 TYR A C 1
ATOM 711 O O . TYR A 1 92 ? -6.413 -2.500 0.446 1.00 87.06 92 TYR A O 1
ATOM 719 N N . GLY A 1 93 ? -8.182 -1.493 1.391 1.00 90.50 93 GLY A N 1
ATOM 720 C CA . GLY A 1 93 ? -8.895 -1.277 0.130 1.00 90.50 93 GLY A CA 1
ATOM 721 C C . GLY A 1 93 ? -8.134 -0.362 -0.830 1.00 90.50 93 GLY A C 1
ATOM 722 O O . GLY A 1 93 ? -8.204 -0.554 -2.040 1.00 90.50 93 GLY A O 1
ATOM 723 N N . GLU A 1 94 ? -7.368 0.593 -0.300 1.00 90.38 94 GLU A N 1
ATOM 724 C CA . GLU A 1 94 ? -6.515 1.470 -1.105 1.00 90.38 94 GLU A CA 1
ATOM 725 C C . GLU A 1 94 ? -5.335 0.699 -1.694 1.00 90.38 94 GLU A C 1
ATOM 727 O O . GLU A 1 94 ? -5.079 0.809 -2.889 1.00 90.38 94 GLU A O 1
ATOM 732 N N . GLY A 1 95 ? -4.698 -0.163 -0.895 1.00 90.25 95 GLY A N 1
ATOM 733 C CA . GLY A 1 95 ? -3.623 -1.034 -1.366 1.00 90.25 95 GLY A CA 1
ATOM 734 C C . GLY A 1 95 ? -4.082 -2.007 -2.453 1.00 90.25 95 GLY A C 1
ATOM 735 O O . GLY A 1 95 ? -3.419 -2.148 -3.478 1.00 90.25 95 GLY A O 1
ATOM 736 N N . PHE A 1 96 ? -5.249 -2.634 -2.279 1.00 89.44 96 PHE A N 1
ATOM 737 C CA . PHE A 1 96 ? -5.821 -3.503 -3.311 1.00 89.44 96 PHE A CA 1
ATOM 738 C C . PHE A 1 96 ? -6.200 -2.734 -4.575 1.00 89.44 96 PHE A C 1
ATOM 740 O O . PHE A 1 96 ? -5.975 -3.241 -5.667 1.00 89.44 96 PHE A O 1
ATOM 747 N N . ARG A 1 97 ? -6.736 -1.513 -4.456 1.00 90.31 97 ARG A N 1
ATOM 748 C CA . ARG A 1 97 ? -7.042 -0.671 -5.621 1.00 90.31 97 ARG A CA 1
ATOM 749 C C . ARG A 1 97 ? -5.778 -0.271 -6.378 1.00 90.31 97 ARG A C 1
ATOM 751 O O . ARG A 1 97 ? -5.804 -0.267 -7.600 1.00 90.31 97 ARG A O 1
ATOM 758 N N . TRP A 1 98 ? -4.697 0.037 -5.664 1.00 90.00 98 TRP A N 1
ATOM 759 C CA . TRP A 1 98 ? -3.386 0.283 -6.264 1.00 90.00 98 TRP A CA 1
ATOM 760 C C . TRP A 1 98 ? -2.871 -0.966 -6.986 1.00 90.00 98 TRP A C 1
ATOM 762 O O . TRP A 1 98 ? -2.523 -0.902 -8.156 1.00 90.00 98 TRP A O 1
ATOM 772 N N . MET A 1 99 ? -2.914 -2.131 -6.334 1.00 87.25 99 MET A N 1
ATOM 773 C CA . MET A 1 99 ? -2.461 -3.390 -6.930 1.00 87.25 99 MET A CA 1
ATOM 774 C C . MET A 1 99 ? -3.303 -3.808 -8.146 1.00 87.25 99 MET A C 1
ATOM 776 O O . MET A 1 99 ? -2.753 -4.321 -9.115 1.00 87.25 99 MET A O 1
ATOM 780 N N . ALA A 1 100 ? -4.613 -3.555 -8.124 1.00 87.81 100 ALA A N 1
ATOM 781 C CA . ALA A 1 100 ? -5.529 -3.866 -9.221 1.00 87.81 100 ALA A CA 1
ATOM 782 C C . ALA A 1 100 ? -5.209 -3.107 -10.521 1.00 87.81 100 ALA A C 1
ATOM 784 O O . ALA A 1 100 ? -5.667 -3.515 -11.576 1.00 87.81 100 ALA A O 1
ATOM 785 N N . GLN A 1 101 ? -4.406 -2.039 -10.475 1.00 84.94 101 GLN A N 1
ATOM 786 C CA . GLN A 1 101 ? -3.921 -1.351 -11.682 1.00 84.94 101 GLN A CA 1
ATOM 787 C C . GLN A 1 101 ? -2.937 -2.205 -12.495 1.00 84.94 101 GLN A C 1
ATOM 789 O O . GLN A 1 101 ? -2.6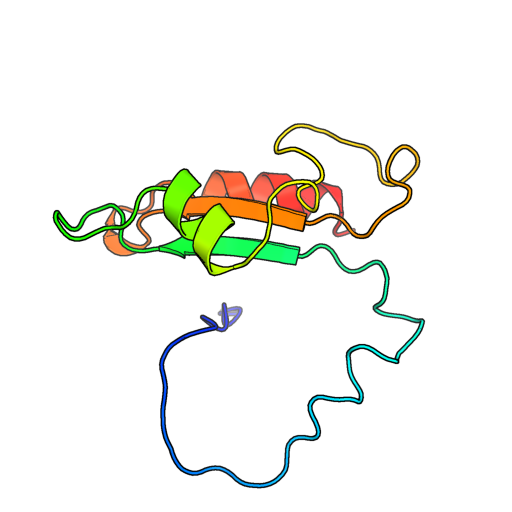82 -1.915 -13.661 1.00 84.94 101 GLN A O 1
ATOM 794 N N . TYR A 1 102 ? -2.369 -3.233 -11.864 1.00 81.94 102 TYR A N 1
ATOM 795 C CA . TYR A 1 102 ? -1.314 -4.085 -12.405 1.00 81.94 102 TYR A CA 1
ATOM 796 C C . TYR A 1 102 ? -1.758 -5.546 -12.565 1.00 81.94 102 TYR A C 1
ATOM 798 O O . TYR A 1 102 ? -0.955 -6.383 -12.973 1.00 81.94 102 TYR A O 1
ATOM 806 N N . ILE A 1 103 ? -3.001 -5.860 -12.189 1.00 77.31 103 ILE A N 1
ATOM 807 C CA . ILE A 1 103 ? -3.614 -7.181 -12.332 1.00 77.31 103 ILE A CA 1
ATOM 808 C C . ILE A 1 103 ? -4.695 -7.046 -13.403 1.00 77.31 103 ILE A C 1
ATOM 810 O O . ILE A 1 103 ? -5.623 -6.261 -13.220 1.00 77.31 103 ILE A O 1
ATOM 814 N N . ASP A 1 104 ? -4.543 -7.801 -14.487 1.00 62.06 104 ASP A N 1
ATOM 815 C CA . ASP A 1 104 ? -5.533 -7.960 -15.562 1.00 62.06 104 ASP A CA 1
ATOM 816 C C . ASP A 1 104 ? -6.351 -9.244 -15.326 1.00 62.06 104 ASP A C 1
ATOM 818 O O . ASP A 1 104 ? -5.729 -10.270 -14.947 1.00 62.06 104 ASP A O 1
#

pLDDT: mean 71.92, std 20.51, range [29.58, 91.31]